Protein AF-A0A4S3PUF9-F1 (afdb_monomer_lite)

pLDDT: mean 79.52, std 17.12, range [42.88, 97.81]

Sequence (164 aa):
MKLLRIIPFVLFMMLLAGCNKGELQWYEMVVFKPVETPETIDTWSAQLQYVNYSEMQETPPDILKLTYNGVGSPVPNTVTFHIQGTSISGEIELAADGTGEAIIDREQLLDFLDTIILEDGTITGSIPLVLNWGDLSEELTLPYLTAIKDFEKTTLDKFLKLFS

Radius of gyration: 23.97 Å; ch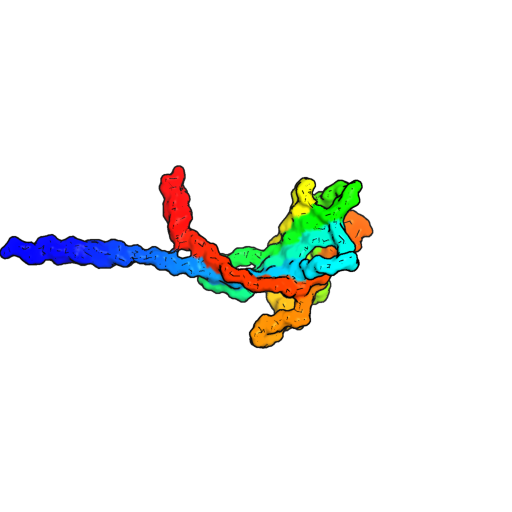ains: 1; bounding box: 54×66×57 Å

Organism: NCBI:txid1033734

Secondary structure (DSSP, 8-state):
--GGGTHHHHHHHHHHH-------EEEEEEEE-----TTS-TTEEEEEEEEEEESSSSPPPPEEEEEE--TTSPPPSEEEEEETTSS-EEEEEPPTTSEEEEE--HHHHHHHHTTTB-TTS-B--EEEEEEEETTEEEEEEEEEEEEEEEEE--SHHHHHTT--

Structure (mmCIF, N/CA/C/O backbone):
data_AF-A0A4S3PUF9-F1
#
_entry.id   AF-A0A4S3PUF9-F1
#
loop_
_atom_site.group_PDB
_atom_site.id
_atom_site.type_symbol
_atom_site.label_atom_id
_atom_site.label_alt_id
_atom_site.label_comp_id
_atom_site.label_asym_id
_atom_site.label_entity_id
_atom_site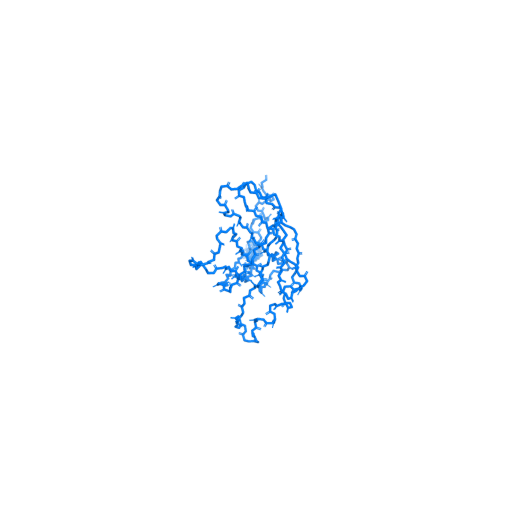.label_seq_id
_atom_site.pdbx_PDB_ins_code
_atom_site.Cartn_x
_atom_site.Cartn_y
_atom_site.Cartn_z
_atom_site.occupancy
_atom_site.B_iso_or_equiv
_atom_site.auth_seq_id
_atom_site.auth_comp_id
_atom_site.auth_asym_id
_atom_site.auth_atom_id
_atom_site.pdbx_PDB_model_num
ATOM 1 N N . MET A 1 1 ? -33.134 52.656 40.043 1.00 49.03 1 MET A N 1
ATOM 2 C CA . MET A 1 1 ? -33.191 52.339 38.592 1.00 49.03 1 MET A CA 1
ATOM 3 C C . MET A 1 1 ? -31.790 52.255 37.960 1.00 49.03 1 MET A C 1
ATOM 5 O O . MET A 1 1 ? -31.478 53.046 37.080 1.00 49.03 1 MET A O 1
ATOM 9 N N . LYS A 1 2 ? -30.919 51.325 38.387 1.00 50.59 2 LYS A N 1
ATOM 10 C CA . LYS A 1 2 ? -29.599 51.126 37.736 1.00 50.59 2 LYS A CA 1
ATOM 11 C C . LYS A 1 2 ? -29.199 49.657 37.520 1.00 50.59 2 LYS A C 1
ATOM 13 O O . LYS A 1 2 ? -28.409 49.401 36.626 1.00 50.59 2 LYS A O 1
ATOM 18 N N . LEU A 1 3 ? -29.799 48.694 38.234 1.00 48.31 3 LEU A N 1
ATOM 19 C CA . LEU A 1 3 ? -29.480 47.267 38.054 1.00 48.31 3 LEU A CA 1
ATOM 20 C C . LEU A 1 3 ? -30.134 46.601 36.827 1.00 48.31 3 LEU A C 1
ATOM 22 O O . LEU A 1 3 ? -29.607 45.616 36.326 1.00 48.31 3 LEU A O 1
ATOM 26 N N . LEU A 1 4 ? -31.237 47.140 36.293 1.00 48.19 4 LEU A N 1
ATOM 27 C CA . LEU A 1 4 ? -31.987 46.485 35.206 1.00 48.19 4 LEU A CA 1
ATOM 28 C C . LEU A 1 4 ? -31.284 46.553 33.832 1.00 48.19 4 LEU A C 1
ATOM 30 O O . LEU A 1 4 ? -31.649 45.825 32.918 1.00 48.19 4 LEU A O 1
ATOM 34 N N . ARG A 1 5 ? -30.272 47.419 33.672 1.00 51.12 5 ARG A N 1
ATOM 35 C CA . ARG A 1 5 ? -29.557 47.611 32.395 1.00 51.12 5 ARG A CA 1
ATOM 36 C C . ARG A 1 5 ? -28.338 46.701 32.209 1.00 51.12 5 ARG A C 1
ATOM 38 O O . ARG A 1 5 ? -27.805 46.655 31.110 1.00 51.12 5 ARG A O 1
ATOM 45 N N . ILE A 1 6 ? -27.907 45.983 33.250 1.00 53.91 6 ILE A N 1
ATOM 46 C CA . ILE A 1 6 ? -26.706 45.124 33.203 1.00 53.91 6 ILE A CA 1
ATOM 47 C C . ILE A 1 6 ? -27.066 43.681 32.804 1.00 53.91 6 ILE A C 1
ATOM 49 O O . ILE A 1 6 ? -26.275 42.993 32.167 1.00 53.91 6 ILE A O 1
ATOM 53 N N . ILE A 1 7 ? -28.295 43.250 33.101 1.00 55.72 7 ILE A N 1
ATOM 54 C CA . ILE A 1 7 ? -28.809 41.902 32.814 1.00 55.72 7 ILE A CA 1
ATOM 55 C C . ILE A 1 7 ? -28.705 41.507 31.325 1.00 55.72 7 ILE A C 1
ATOM 57 O O . ILE A 1 7 ? -28.191 40.421 31.061 1.00 55.72 7 ILE A O 1
ATOM 61 N N . PRO A 1 8 ? -29.094 42.342 30.334 1.00 56.41 8 PRO A N 1
ATOM 62 C CA . PRO A 1 8 ? -28.969 41.942 28.930 1.00 56.41 8 PRO A CA 1
ATOM 63 C C . PRO A 1 8 ? -27.507 41.824 28.471 1.00 56.41 8 PRO A C 1
ATOM 65 O O . PRO A 1 8 ? -27.215 41.047 27.569 1.00 56.41 8 PRO A O 1
ATOM 68 N N . PHE A 1 9 ? -26.579 42.542 29.112 1.00 52.62 9 PHE A N 1
ATOM 69 C CA . PHE A 1 9 ? -25.157 42.517 28.758 1.00 52.62 9 PHE A CA 1
ATOM 70 C C . PHE A 1 9 ? -24.464 41.237 29.251 1.00 52.62 9 PHE A C 1
ATOM 72 O O . PHE A 1 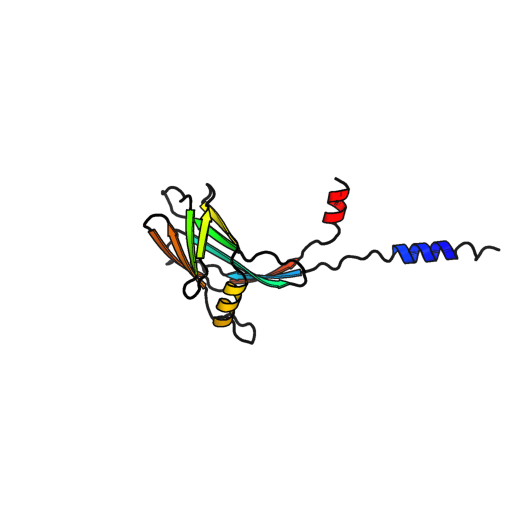9 ? -23.657 40.648 28.537 1.00 52.62 9 PHE A O 1
ATOM 79 N N . VAL A 1 10 ? -24.833 40.759 30.445 1.00 56.88 10 VAL A N 1
ATOM 80 C CA . VAL A 1 10 ? -24.336 39.484 30.994 1.00 56.88 10 VAL A CA 1
ATOM 81 C C . VAL A 1 10 ? -24.920 38.292 30.229 1.00 56.88 10 VAL A C 1
ATOM 83 O O . VAL A 1 10 ? -24.196 37.342 29.937 1.00 56.88 10 VAL A O 1
ATOM 86 N N . LEU A 1 11 ? -26.195 38.364 29.827 1.00 52.97 11 LEU A N 1
ATOM 87 C CA . LEU A 1 11 ? -26.840 37.321 29.022 1.00 52.97 11 LEU A CA 1
ATOM 88 C C . LEU A 1 11 ? -26.218 37.211 27.615 1.00 52.97 11 LEU A C 1
ATOM 90 O O . LEU A 1 11 ? -26.017 36.109 27.111 1.00 52.97 11 LEU A O 1
ATOM 94 N N . PHE A 1 12 ? -25.851 38.345 27.007 1.00 54.28 12 PHE A N 1
ATOM 95 C CA . PHE A 1 12 ? -25.157 38.382 25.716 1.00 54.28 12 PHE A CA 1
ATOM 96 C C . PHE A 1 12 ? -23.716 37.848 25.812 1.00 54.28 12 PHE A C 1
ATOM 98 O O . PHE A 1 12 ? -23.278 37.120 24.925 1.00 54.28 12 PHE A O 1
ATOM 105 N N . MET A 1 13 ? -22.996 38.112 26.912 1.00 52.62 13 MET A N 1
ATOM 106 C CA . MET A 1 13 ? -21.675 37.504 27.140 1.00 52.62 13 MET A CA 1
ATOM 107 C C . MET A 1 13 ? -21.733 35.990 27.383 1.00 52.62 13 MET A C 1
ATOM 109 O O . MET A 1 13 ? -20.832 35.290 26.932 1.00 52.62 13 MET A O 1
ATOM 113 N N . MET A 1 14 ? -22.780 35.460 28.029 1.00 52.50 14 MET A N 1
ATOM 114 C CA . MET A 1 14 ? -22.946 34.003 28.163 1.00 52.50 14 MET A CA 1
ATOM 115 C C . MET A 1 14 ? -23.230 33.320 26.817 1.00 52.50 14 MET A C 1
ATOM 117 O O . MET A 1 14 ? -22.732 32.223 26.584 1.00 52.50 14 MET A O 1
ATOM 121 N N . LEU A 1 15 ? -23.956 33.979 25.906 1.00 52.50 15 LEU A N 1
ATOM 122 C CA . LEU A 1 15 ? -24.178 33.477 24.542 1.00 52.50 15 LEU A CA 1
ATOM 123 C C . LEU A 1 15 ? -22.899 33.502 23.684 1.00 52.50 15 LEU A C 1
ATOM 125 O O . LEU A 1 15 ? -22.723 32.634 22.837 1.00 52.50 15 LEU A O 1
ATOM 129 N N . LEU A 1 16 ? -21.981 34.444 23.934 1.00 51.16 16 LEU A N 1
ATOM 130 C CA . LEU A 1 16 ? -20.676 34.522 23.256 1.00 51.16 16 LEU A CA 1
ATOM 131 C C . LEU A 1 16 ? -19.598 33.612 23.874 1.00 51.16 16 LEU A C 1
ATOM 133 O O . LEU A 1 16 ? -18.613 33.298 23.213 1.00 51.16 16 LEU A O 1
ATOM 137 N N . ALA A 1 17 ? -19.770 33.176 25.127 1.00 47.78 17 ALA A N 1
ATOM 138 C CA . ALA A 1 17 ? -18.901 32.182 25.762 1.00 47.78 17 ALA A CA 1
ATOM 139 C C . ALA A 1 17 ? -19.185 30.749 25.273 1.00 47.78 17 ALA A C 1
ATOM 141 O O . ALA A 1 17 ? -18.338 29.873 25.430 1.00 47.78 17 ALA A O 1
ATOM 142 N N . GLY A 1 18 ? -20.322 30.529 24.603 1.00 43.78 18 GLY A N 1
ATOM 143 C CA . GLY A 1 18 ? -20.595 29.350 23.781 1.00 43.78 18 GLY A CA 1
ATOM 144 C C . GLY A 1 18 ? -19.827 29.371 22.457 1.00 43.78 18 GLY A C 1
ATOM 145 O O . GLY A 1 18 ? -20.380 29.041 21.413 1.00 43.78 18 GLY A O 1
ATOM 146 N N . CYS A 1 19 ? -18.560 29.795 22.474 1.00 49.06 19 CYS A N 1
ATOM 147 C CA . CYS A 1 19 ? -17.637 29.495 21.391 1.00 49.06 19 CYS A CA 1
ATOM 148 C C . CYS A 1 19 ? -17.438 27.983 21.435 1.00 49.06 19 CYS A C 1
ATOM 150 O O . CYS A 1 19 ? -16.673 27.476 22.256 1.00 49.06 19 CYS A O 1
ATOM 152 N N . ASN A 1 20 ? -18.192 27.273 20.599 1.00 47.72 20 ASN A N 1
ATOM 153 C CA . ASN A 1 20 ? -18.011 25.859 20.332 1.00 47.72 20 ASN A CA 1
ATOM 154 C C . ASN A 1 20 ? -16.580 25.709 19.793 1.00 47.72 20 ASN A C 1
ATOM 156 O O . ASN A 1 20 ? -16.332 25.882 18.600 1.00 47.72 20 ASN A O 1
ATOM 160 N N . LYS A 1 21 ? -15.602 25.508 20.687 1.00 51.97 21 LYS A N 1
ATOM 161 C CA . LYS A 1 21 ? -14.299 24.972 20.308 1.00 51.97 21 LYS A CA 1
ATOM 162 C C . LYS A 1 21 ? -14.643 23.608 19.742 1.00 51.97 21 LYS A C 1
ATOM 164 O O . LYS A 1 21 ? -14.898 22.702 20.526 1.00 51.97 21 LYS A O 1
ATOM 169 N N . GLY A 1 22 ? -14.760 23.509 18.418 1.00 55.72 22 GLY A N 1
ATOM 170 C CA . GLY A 1 22 ? -14.866 22.217 17.760 1.00 55.72 22 GLY A CA 1
ATOM 171 C C . GLY A 1 22 ? -13.762 21.349 18.341 1.00 55.72 22 GLY A C 1
ATOM 172 O O . GLY A 1 22 ? -12.593 21.746 18.309 1.00 55.72 22 GLY A O 1
ATOM 173 N N . GLU A 1 23 ? -14.151 20.271 19.015 1.00 63.16 23 GLU A N 1
ATOM 174 C CA . GLU A 1 23 ? -13.186 19.322 19.543 1.00 63.16 23 GLU A CA 1
ATOM 175 C C . GLU A 1 23 ? -12.371 18.812 18.357 1.00 63.16 23 GLU A C 1
ATOM 177 O O . GLU A 1 23 ? -12.919 18.516 17.294 1.00 63.16 23 GLU A O 1
ATOM 182 N N . LEU A 1 24 ? -11.047 18.809 18.514 1.00 66.62 24 LEU A N 1
ATOM 183 C CA . LEU A 1 24 ? -10.153 18.289 17.489 1.00 66.62 24 LEU A CA 1
ATOM 184 C C . LEU A 1 24 ? -10.458 16.801 17.336 1.00 66.62 24 LEU A C 1
ATOM 186 O O . LEU A 1 24 ? -10.179 16.024 18.248 1.00 66.62 24 LEU A O 1
ATOM 190 N N . GLN A 1 25 ? -11.034 16.431 16.198 1.00 80.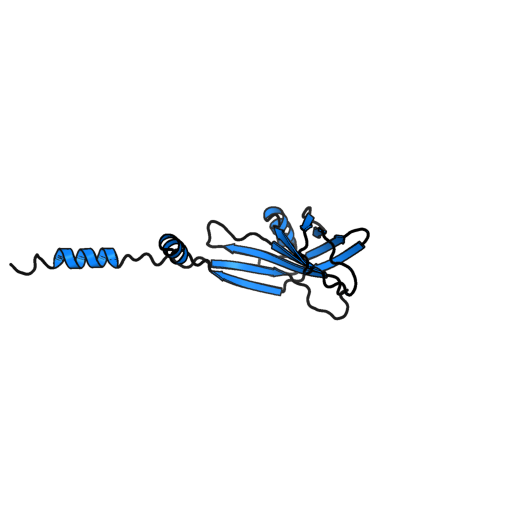50 25 GLN A N 1
ATOM 191 C CA . GLN A 1 25 ? -11.263 15.036 15.850 1.00 80.50 25 GLN A CA 1
ATOM 192 C C . GLN A 1 25 ? -9.934 14.413 15.432 1.00 80.50 25 GLN A C 1
ATOM 194 O O . GLN A 1 25 ? -9.093 15.071 14.809 1.00 80.50 25 GLN A O 1
ATOM 199 N N . TRP A 1 26 ? -9.725 13.153 15.798 1.00 81.19 26 TRP A N 1
ATOM 200 C CA . TRP A 1 26 ? -8.487 12.441 15.503 1.00 81.19 26 TRP A CA 1
ATOM 201 C C . TRP A 1 26 ? -8.749 11.058 14.918 1.00 81.19 26 TRP A C 1
ATOM 203 O O . TRP A 1 26 ? -9.852 10.514 14.991 1.00 81.19 26 TRP A O 1
ATOM 213 N N . TYR A 1 27 ? -7.700 10.500 14.332 1.00 84.94 27 TYR A N 1
ATOM 214 C CA . TYR A 1 27 ? -7.661 9.150 13.800 1.00 84.94 27 TYR A CA 1
ATOM 215 C C . TYR A 1 27 ? -6.321 8.493 14.110 1.00 84.94 27 TYR A C 1
ATOM 217 O O . TYR A 1 27 ? -5.319 9.160 14.380 1.00 84.94 27 TYR A O 1
ATOM 225 N N . GLU A 1 28 ? -6.324 7.170 14.117 1.00 85.94 28 GLU A N 1
ATOM 226 C CA . GLU A 1 28 ? -5.138 6.341 14.247 1.00 85.94 28 GLU A CA 1
ATOM 227 C C . GLU A 1 28 ? -4.800 5.748 12.881 1.00 85.94 28 GLU A C 1
ATOM 229 O O . GLU A 1 28 ? -5.608 5.034 12.288 1.00 85.94 28 GLU A O 1
ATOM 234 N N . MET A 1 29 ? -3.600 6.041 12.391 1.00 88.62 29 MET A N 1
ATOM 235 C CA . MET A 1 29 ? -3.038 5.478 11.173 1.00 88.62 29 MET A CA 1
ATOM 236 C C . MET A 1 29 ? -1.982 4.438 11.528 1.00 88.62 29 MET A C 1
ATOM 238 O O . MET A 1 29 ? -1.036 4.729 12.257 1.00 88.62 29 MET A O 1
ATOM 242 N N . VAL A 1 30 ? -2.094 3.249 10.959 1.00 87.06 30 VAL A N 1
ATOM 243 C CA . VAL A 1 30 ? -1.092 2.193 11.061 1.00 87.06 30 VAL A CA 1
ATOM 244 C C . VAL A 1 30 ? -0.278 2.141 9.774 1.00 87.06 30 VAL A C 1
ATOM 246 O O . VAL A 1 30 ? -0.807 2.291 8.672 1.00 87.06 30 VAL A O 1
ATOM 249 N N . VAL A 1 31 ? 1.031 1.942 9.926 1.00 87.31 31 VAL A N 1
ATOM 250 C CA . VAL A 1 31 ? 1.998 1.937 8.831 1.00 87.31 31 VAL A CA 1
ATOM 251 C C . VAL A 1 31 ? 2.726 0.599 8.765 1.00 87.31 31 VAL A C 1
ATOM 253 O O . VAL A 1 31 ? 3.371 0.182 9.732 1.00 87.31 31 VAL A O 1
ATOM 256 N N . PHE A 1 32 ? 2.696 -0.019 7.587 1.00 85.12 32 PHE A N 1
ATOM 257 C CA . PHE A 1 32 ? 3.553 -1.141 7.215 1.00 85.12 32 PHE A CA 1
ATOM 258 C C . PHE A 1 32 ? 4.619 -0.666 6.232 1.00 85.12 32 PHE A C 1
ATOM 260 O O . PHE A 1 32 ? 4.308 0.004 5.244 1.00 85.12 32 PHE A O 1
ATOM 267 N N . LYS A 1 33 ? 5.879 -1.006 6.496 1.00 84.12 33 LYS A N 1
ATOM 268 C CA . LYS A 1 33 ? 7.033 -0.630 5.668 1.00 84.12 33 LYS A CA 1
ATOM 269 C C . LYS A 1 33 ? 8.114 -1.709 5.813 1.00 84.12 33 LYS A C 1
ATOM 271 O O . LYS A 1 33 ? 8.280 -2.209 6.925 1.00 84.12 33 LYS A O 1
ATOM 276 N N . PRO A 1 34 ? 8.874 -2.052 4.754 1.00 70.75 34 PRO A N 1
ATOM 277 C CA . PRO A 1 34 ? 10.043 -2.914 4.872 1.00 70.75 34 PRO A CA 1
ATOM 278 C C . PRO A 1 34 ? 10.977 -2.408 5.972 1.00 70.75 34 PRO A C 1
ATOM 280 O O . PRO A 1 34 ? 11.290 -1.215 6.032 1.00 70.75 34 PRO A O 1
ATOM 283 N N . VAL A 1 35 ? 11.437 -3.314 6.834 1.00 64.50 35 VAL A N 1
ATOM 284 C CA . VAL A 1 35 ? 12.624 -3.044 7.646 1.00 64.50 35 VAL A CA 1
ATOM 285 C C . VAL A 1 35 ? 13.796 -3.114 6.679 1.00 64.50 35 VAL A C 1
ATOM 287 O O . VAL A 1 35 ? 13.981 -4.144 6.036 1.00 64.50 35 VAL A O 1
ATOM 290 N N . GLU A 1 36 ? 14.547 -2.021 6.539 1.00 58.41 36 GLU A N 1
ATOM 291 C CA . GLU A 1 36 ? 15.758 -1.988 5.716 1.00 58.41 36 GLU A CA 1
ATOM 292 C C . GLU A 1 36 ? 16.702 -3.092 6.213 1.00 58.41 36 GLU A C 1
ATOM 294 O O . GLU A 1 36 ? 17.312 -2.986 7.279 1.00 58.41 36 GLU A O 1
ATOM 299 N N . THR A 1 37 ? 16.768 -4.196 5.470 1.00 52.09 37 THR A N 1
ATOM 300 C CA . THR A 1 37 ? 17.724 -5.274 5.709 1.00 52.09 37 THR A CA 1
ATOM 301 C C . THR A 1 37 ? 18.676 -5.306 4.522 1.00 52.09 37 THR A C 1
ATOM 303 O O . THR A 1 37 ? 18.242 -5.095 3.395 1.00 52.09 37 THR A O 1
ATOM 306 N N . PRO A 1 38 ? 19.975 -5.561 4.734 1.00 50.16 38 PRO A N 1
ATOM 307 C CA . PRO A 1 38 ? 20.983 -5.480 3.675 1.00 50.16 38 PRO A CA 1
ATOM 308 C C . PRO A 1 38 ? 20.812 -6.503 2.531 1.00 50.16 38 PRO A C 1
ATOM 310 O O . PRO A 1 38 ? 21.652 -6.544 1.639 1.00 50.16 38 PRO A O 1
ATOM 313 N N . GLU A 1 39 ? 19.767 -7.339 2.558 1.00 45.88 39 GLU A N 1
ATOM 314 C CA . GLU A 1 39 ? 19.510 -8.411 1.587 1.00 45.88 39 GLU A CA 1
ATOM 315 C C . GLU A 1 39 ? 18.244 -8.196 0.735 1.00 45.88 39 GLU A C 1
ATOM 317 O O . GLU A 1 39 ? 17.991 -8.979 -0.180 1.00 45.88 39 GLU A O 1
ATOM 322 N N . THR A 1 40 ? 17.445 -7.153 0.989 1.00 53.59 40 THR A N 1
ATOM 323 C CA . THR A 1 40 ? 16.296 -6.821 0.132 1.00 53.59 40 THR A CA 1
ATOM 324 C C . THR A 1 40 ? 16.769 -6.090 -1.117 1.00 53.59 40 THR A C 1
ATOM 326 O O . THR A 1 40 ? 17.496 -5.110 -1.023 1.00 53.59 40 THR A O 1
ATOM 329 N N . ILE A 1 41 ? 16.376 -6.586 -2.288 1.00 54.50 41 ILE A N 1
ATOM 330 C CA . ILE A 1 41 ? 16.693 -5.988 -3.586 1.00 54.50 41 ILE A CA 1
ATOM 331 C C . ILE A 1 41 ? 16.171 -4.540 -3.604 1.00 54.50 41 ILE A C 1
ATOM 333 O O . ILE A 1 41 ? 14.988 -4.300 -3.403 1.00 54.50 41 ILE A O 1
ATOM 337 N N . ASP A 1 42 ? 17.070 -3.580 -3.828 1.00 68.62 42 ASP A N 1
ATOM 338 C CA . ASP A 1 42 ? 16.831 -2.138 -3.676 1.00 68.62 42 ASP A CA 1
ATOM 339 C C . ASP A 1 42 ? 16.053 -1.497 -4.847 1.00 68.62 42 ASP A C 1
ATOM 341 O O . ASP A 1 42 ? 16.189 -0.296 -5.074 1.00 68.62 42 ASP A O 1
ATOM 345 N N . THR A 1 43 ? 15.284 -2.239 -5.659 1.00 85.75 43 THR A N 1
ATOM 346 C CA . THR A 1 43 ? 14.597 -1.617 -6.814 1.00 85.75 43 THR A CA 1
ATOM 347 C C . THR A 1 43 ? 13.373 -0.830 -6.378 1.00 85.75 43 THR A C 1
ATOM 349 O O . THR A 1 43 ? 13.082 0.211 -6.968 1.00 85.75 43 THR A O 1
ATOM 352 N N . TRP A 1 44 ? 12.663 -1.298 -5.353 1.00 89.19 44 TRP A N 1
ATOM 353 C CA . TRP A 1 44 ? 11.434 -0.674 -4.884 1.00 89.19 44 TRP A CA 1
ATOM 354 C C . TRP A 1 44 ? 11.422 -0.466 -3.373 1.00 89.19 44 TRP A C 1
ATOM 356 O O . TRP A 1 44 ? 11.908 -1.266 -2.580 1.00 89.19 44 TRP A O 1
ATOM 366 N N . SER A 1 45 ? 10.803 0.630 -2.954 1.00 89.56 45 SER A N 1
ATOM 367 C CA . SER A 1 45 ? 10.331 0.835 -1.589 1.00 89.56 45 SER A CA 1
ATOM 368 C C . SER A 1 45 ? 8.817 0.946 -1.597 1.00 89.56 45 SER A C 1
ATOM 370 O O . SER A 1 45 ? 8.243 1.588 -2.474 1.00 89.56 45 SER A O 1
ATOM 372 N N . ALA A 1 46 ? 8.176 0.338 -0.604 1.00 91.56 46 ALA A N 1
ATOM 373 C CA . ALA A 1 46 ? 6.730 0.345 -0.460 1.00 91.56 46 ALA A CA 1
ATOM 374 C C . ALA A 1 46 ? 6.323 0.716 0.967 1.00 91.56 46 ALA A C 1
ATOM 376 O O . ALA A 1 46 ? 7.019 0.397 1.933 1.00 91.56 46 ALA A O 1
ATOM 377 N N . GLN A 1 47 ? 5.183 1.381 1.102 1.00 93.19 47 GLN A N 1
ATOM 378 C CA . GLN A 1 47 ? 4.577 1.695 2.386 1.00 93.19 47 GLN A CA 1
ATOM 379 C C . GLN A 1 47 ? 3.060 1.592 2.268 1.00 93.19 47 GLN A C 1
ATOM 381 O O . GLN A 1 47 ? 2.468 2.295 1.454 1.00 93.19 47 GLN A O 1
ATOM 386 N N . LEU A 1 48 ? 2.432 0.770 3.109 1.00 93.81 48 LEU A N 1
ATOM 387 C CA . LEU A 1 48 ? 0.978 0.768 3.259 1.00 93.81 48 LEU A CA 1
ATOM 388 C C . LEU A 1 48 ? 0.594 1.570 4.503 1.00 93.81 48 LEU A C 1
ATOM 390 O O . LEU A 1 48 ? 1.133 1.343 5.588 1.00 93.81 48 LEU A O 1
ATOM 394 N N . GLN A 1 49 ? -0.335 2.502 4.335 1.00 93.69 49 GLN A N 1
ATOM 395 C CA . GLN A 1 49 ? -0.953 3.284 5.399 1.00 93.69 49 GLN A CA 1
ATOM 396 C C . GLN A 1 49 ? -2.435 2.933 5.456 1.00 93.69 49 GLN A C 1
ATOM 398 O O . GLN A 1 49 ? -3.106 3.011 4.428 1.00 93.69 49 GLN A O 1
ATOM 403 N N . TYR A 1 50 ? -2.948 2.583 6.633 1.00 91.56 50 TYR A N 1
ATOM 404 C CA . TYR A 1 50 ? -4.384 2.390 6.813 1.00 91.56 50 TYR A CA 1
ATOM 405 C C . TYR A 1 50 ? -4.891 3.054 8.090 1.00 91.56 50 TYR A C 1
ATOM 407 O O . TYR A 1 50 ? -4.169 3.161 9.083 1.00 91.56 50 TYR A O 1
ATOM 415 N N . VAL A 1 51 ? -6.135 3.520 8.068 1.00 89.81 51 VAL A N 1
ATOM 416 C CA . VAL A 1 51 ? -6.794 4.128 9.225 1.00 89.81 51 VAL A CA 1
ATOM 417 C C . VAL A 1 51 ? -7.410 3.022 10.074 1.00 89.81 51 VAL A C 1
ATOM 419 O O . VAL A 1 51 ? -8.426 2.446 9.693 1.00 89.81 51 VAL A O 1
ATOM 422 N N . ASN A 1 52 ? -6.819 2.735 11.230 1.00 86.25 52 ASN A N 1
ATOM 423 C CA . ASN A 1 52 ? -7.293 1.715 12.165 1.00 86.25 52 ASN A CA 1
ATOM 424 C C . ASN A 1 52 ? -8.528 2.174 12.947 1.00 86.25 52 ASN A C 1
ATOM 426 O O . ASN A 1 52 ? -9.478 1.423 13.153 1.00 86.25 52 ASN A O 1
ATOM 430 N N . TYR A 1 53 ? -8.538 3.445 13.335 1.00 85.44 53 TYR A N 1
ATOM 431 C CA . TYR A 1 53 ? -9.627 4.053 14.083 1.00 85.44 53 TYR A CA 1
ATOM 432 C C . TYR A 1 53 ? -9.806 5.507 13.663 1.00 85.44 53 TYR A C 1
ATOM 434 O O . TYR A 1 53 ? -8.835 6.181 13.331 1.00 85.44 53 TYR A O 1
ATOM 442 N N . SER A 1 54 ? -11.037 6.011 13.708 1.00 84.69 54 SER A N 1
ATOM 443 C CA . SER A 1 54 ? -11.330 7.412 13.422 1.00 84.69 54 SER A CA 1
ATOM 444 C C . SER A 1 54 ? -12.542 7.898 14.206 1.00 84.69 54 SER A C 1
ATOM 446 O O . SER A 1 54 ? -13.581 7.239 14.224 1.00 84.69 54 SER A O 1
ATOM 448 N N . GLU A 1 55 ? -12.426 9.083 14.806 1.00 83.50 55 GLU A N 1
ATOM 449 C CA . GLU A 1 55 ? -13.564 9.844 15.346 1.00 83.50 55 GLU A CA 1
ATOM 450 C C . GLU A 1 55 ? -14.236 10.721 14.277 1.00 83.50 55 GLU A C 1
ATOM 452 O O . GLU A 1 55 ? -15.260 11.361 14.535 1.00 83.50 55 GLU A O 1
ATOM 457 N N . MET A 1 56 ? -13.647 10.785 13.081 1.00 80.69 56 MET A N 1
ATOM 458 C CA . MET A 1 56 ? -14.169 11.556 11.959 1.00 80.69 56 MET A CA 1
ATOM 459 C C . MET A 1 56 ? -15.249 10.784 11.214 1.00 80.69 56 MET A C 1
ATOM 461 O O . MET A 1 56 ? -15.167 9.568 11.044 1.00 80.69 56 MET A O 1
ATOM 465 N N . GLN A 1 57 ? -16.237 11.528 10.716 1.00 77.38 57 GLN A N 1
ATOM 466 C CA . GLN A 1 57 ? -17.300 10.978 9.878 1.00 77.38 57 GLN A CA 1
ATOM 467 C C . GLN A 1 57 ? -16.785 10.557 8.493 1.00 77.38 57 GLN A C 1
ATOM 469 O O . GLN A 1 57 ? -17.253 9.562 7.950 1.00 77.38 57 GLN A O 1
ATOM 474 N N . GLU A 1 58 ? -15.814 11.293 7.949 1.00 80.88 58 GLU A N 1
ATOM 475 C CA . GLU A 1 58 ? -15.078 10.931 6.738 1.00 80.88 58 GLU A CA 1
ATOM 476 C C . GLU A 1 58 ? -13.641 10.595 7.134 1.00 80.88 58 GLU A C 1
ATOM 478 O O . GLU A 1 58 ? -12.913 11.444 7.647 1.00 80.88 58 GLU A O 1
ATOM 483 N N . THR A 1 59 ? -13.241 9.339 6.951 1.00 82.12 59 THR A N 1
ATOM 484 C CA . THR A 1 59 ? -11.881 8.892 7.257 1.00 82.12 59 THR A CA 1
ATOM 485 C C . THR A 1 59 ? -10.960 9.147 6.066 1.00 82.12 59 THR A C 1
ATOM 487 O O . THR A 1 59 ? -11.397 8.984 4.923 1.00 82.12 59 THR A O 1
ATOM 490 N N . PRO A 1 60 ? -9.679 9.486 6.292 1.00 87.25 60 PRO A N 1
ATOM 491 C CA . PRO A 1 60 ? -8.682 9.462 5.229 1.00 87.25 60 PRO A CA 1
ATOM 492 C C . PRO A 1 60 ? -8.655 8.100 4.514 1.00 87.25 60 PRO A C 1
ATOM 494 O O . PRO A 1 60 ? -8.958 7.081 5.144 1.00 87.25 60 PRO A O 1
ATOM 497 N N . PRO A 1 61 ? -8.317 8.067 3.214 1.00 91.06 61 PRO A N 1
ATOM 498 C CA . PRO A 1 61 ? -8.210 6.815 2.479 1.00 91.06 61 PRO A CA 1
ATOM 499 C C . PRO A 1 61 ? -7.013 5.987 2.959 1.00 91.06 61 PRO A C 1
ATOM 501 O O . PRO A 1 61 ? -6.012 6.531 3.430 1.00 91.06 61 PRO A O 1
ATOM 504 N N . ASP A 1 62 ? -7.106 4.674 2.766 1.00 94.19 62 ASP A N 1
ATOM 505 C CA . ASP A 1 62 ? -5.995 3.746 2.958 1.00 94.19 62 ASP A CA 1
ATOM 506 C C . ASP A 1 62 ? -5.117 3.774 1.691 1.00 94.19 62 ASP A C 1
ATOM 508 O O . ASP A 1 62 ? -5.632 3.683 0.574 1.00 94.19 62 ASP A O 1
ATOM 512 N N . ILE A 1 63 ? -3.804 3.975 1.835 1.00 96.00 63 ILE A N 1
ATOM 513 C CA . ILE A 1 63 ? -2.901 4.309 0.719 1.00 96.00 63 ILE A CA 1
ATOM 514 C C . ILE A 1 63 ? -1.708 3.356 0.678 1.00 96.00 63 ILE A C 1
ATOM 516 O O . ILE A 1 63 ? -0.981 3.213 1.663 1.00 96.00 63 ILE A O 1
ATOM 520 N N . LEU A 1 64 ? -1.447 2.782 -0.498 1.00 96.56 64 LEU A N 1
ATOM 521 C CA . LEU A 1 64 ? -0.173 2.156 -0.841 1.00 96.56 64 LEU A CA 1
ATOM 522 C C . LEU A 1 64 ? 0.702 3.171 -1.577 1.00 96.56 64 LEU A C 1
ATOM 524 O O . LEU A 1 64 ? 0.334 3.647 -2.649 1.00 96.56 64 LEU A O 1
ATOM 528 N N . LYS A 1 65 ? 1.870 3.476 -1.018 1.00 96.12 65 LYS A N 1
ATOM 529 C CA . LYS A 1 65 ? 2.883 4.348 -1.620 1.00 96.12 65 LYS A CA 1
ATOM 530 C C . LYS A 1 65 ? 4.043 3.510 -2.120 1.00 96.12 65 LYS A C 1
ATOM 532 O O . LYS A 1 65 ? 4.545 2.668 -1.374 1.00 96.12 65 LYS A O 1
ATOM 537 N N . LEU A 1 66 ? 4.484 3.773 -3.344 1.00 94.88 66 LEU A N 1
ATOM 538 C CA . LEU A 1 66 ? 5.642 3.132 -3.955 1.00 94.88 66 LEU A CA 1
ATOM 539 C C . LEU A 1 66 ? 6.697 4.168 -4.331 1.00 94.88 66 LEU A C 1
ATOM 541 O O . LEU A 1 66 ? 6.397 5.316 -4.660 1.00 94.88 66 LEU A O 1
ATOM 545 N N . THR A 1 67 ? 7.955 3.751 -4.284 1.00 93.69 67 THR A N 1
ATOM 546 C CA . THR A 1 67 ? 9.092 4.522 -4.780 1.00 93.69 67 THR A CA 1
ATOM 547 C C . THR A 1 67 ? 10.025 3.594 -5.536 1.00 93.69 67 THR A C 1
ATOM 549 O O . THR A 1 67 ? 10.494 2.600 -4.983 1.00 93.69 67 THR A O 1
ATOM 552 N N . TYR A 1 68 ? 10.279 3.921 -6.797 1.00 92.31 68 TYR A N 1
ATOM 553 C CA . TYR A 1 68 ? 11.266 3.249 -7.625 1.00 92.31 68 TYR A CA 1
ATOM 554 C C . TYR A 1 68 ? 12.667 3.798 -7.333 1.00 92.31 68 TYR A C 1
ATOM 556 O O . TYR A 1 68 ? 12.938 4.984 -7.508 1.00 92.31 68 TYR A O 1
ATOM 564 N N . ASN A 1 69 ? 13.566 2.912 -6.925 1.00 89.81 69 ASN A N 1
ATOM 565 C CA . ASN A 1 69 ? 14.946 3.185 -6.526 1.00 89.81 69 ASN A CA 1
ATOM 566 C C . ASN A 1 69 ? 15.970 2.586 -7.514 1.00 89.81 69 ASN A C 1
ATOM 568 O O . ASN A 1 69 ? 17.179 2.648 -7.279 1.00 89.81 69 ASN A O 1
ATOM 572 N N . GLY A 1 70 ? 15.510 1.991 -8.622 1.00 83.81 70 GLY A N 1
ATOM 573 C CA . GLY A 1 70 ? 16.371 1.303 -9.581 1.00 83.81 70 GLY A CA 1
ATOM 574 C C . GLY A 1 70 ? 17.442 2.216 -10.187 1.00 83.81 70 GLY A C 1
ATOM 575 O O . GLY A 1 70 ? 17.151 3.199 -10.869 1.00 83.81 70 GLY A O 1
ATOM 576 N N . VAL A 1 71 ? 18.712 1.866 -9.975 1.00 75.50 71 VAL A N 1
ATOM 577 C CA . VAL A 1 71 ? 19.856 2.651 -10.459 1.00 75.50 71 VAL A CA 1
ATOM 578 C C . VAL A 1 71 ? 20.052 2.454 -11.966 1.00 75.50 71 VAL A C 1
ATOM 580 O O . VAL A 1 71 ? 20.181 1.334 -12.455 1.00 75.50 71 VAL A O 1
ATOM 583 N N . GLY A 1 72 ? 20.143 3.556 -12.715 1.00 66.62 72 GLY A N 1
ATOM 584 C CA . GLY A 1 72 ? 20.589 3.551 -14.116 1.00 66.62 72 GLY A CA 1
ATOM 585 C C . GLY A 1 72 ? 19.562 3.085 -15.156 1.00 66.62 72 GLY A C 1
ATOM 586 O O . GLY A 1 72 ? 19.900 3.029 -16.337 1.00 66.62 72 GLY A O 1
ATOM 587 N N . SER A 1 73 ? 18.324 2.796 -14.752 1.00 71.75 73 SER A N 1
ATOM 588 C CA . SER A 1 73 ? 17.206 2.492 -15.656 1.00 71.75 73 SER A CA 1
ATOM 589 C C . SER A 1 73 ? 16.185 3.631 -15.648 1.00 71.75 73 SER A C 1
ATOM 591 O O . SER A 1 73 ? 16.054 4.309 -14.626 1.00 71.75 73 SER A O 1
ATOM 593 N N . PRO A 1 74 ? 15.460 3.874 -16.757 1.00 86.88 74 PRO A N 1
ATOM 594 C CA . PRO A 1 74 ? 14.363 4.829 -16.733 1.00 86.88 74 PRO A CA 1
ATOM 595 C C . PRO A 1 74 ? 13.322 4.392 -15.700 1.00 86.88 74 PRO A C 1
ATOM 597 O O . PRO A 1 74 ? 13.044 3.200 -15.557 1.00 86.88 74 PRO A O 1
ATOM 600 N N . VAL A 1 75 ? 12.754 5.370 -15.000 1.00 91.06 75 VAL A N 1
ATOM 601 C CA . VAL A 1 75 ? 11.600 5.160 -14.126 1.00 91.06 75 VAL A CA 1
ATOM 602 C C . VAL A 1 75 ? 10.462 4.562 -14.968 1.00 91.06 75 VAL A C 1
ATOM 604 O O . VAL A 1 75 ? 10.160 5.114 -16.032 1.00 91.06 75 VAL A O 1
ATOM 607 N N . PRO A 1 76 ? 9.850 3.435 -14.558 1.00 93.12 76 PRO A N 1
ATOM 608 C CA . PRO A 1 76 ? 8.696 2.893 -15.264 1.00 93.12 76 PRO A CA 1
ATOM 609 C C . PRO A 1 76 ? 7.506 3.853 -15.152 1.00 93.12 76 PRO A C 1
ATOM 611 O O . PRO A 1 76 ? 7.309 4.476 -14.118 1.00 93.12 76 PRO A O 1
ATOM 614 N N . ASN A 1 77 ? 6.695 3.971 -16.207 1.00 94.38 77 ASN A N 1
ATOM 615 C CA . ASN A 1 77 ? 5.520 4.856 -16.179 1.00 94.38 77 ASN A CA 1
ATOM 616 C C . ASN A 1 77 ? 4.399 4.302 -15.290 1.00 94.38 77 ASN A C 1
ATOM 618 O O . ASN A 1 77 ? 3.661 5.068 -14.678 1.00 94.38 77 ASN A O 1
ATOM 622 N N . THR A 1 78 ? 4.255 2.977 -15.257 1.00 96.50 78 THR A N 1
ATOM 623 C CA . THR A 1 78 ? 3.258 2.280 -14.447 1.00 96.50 78 THR A CA 1
ATOM 624 C C . THR A 1 78 ? 3.868 1.063 -13.769 1.00 96.50 78 THR A C 1
ATOM 626 O O . THR A 1 78 ? 4.828 0.459 -14.261 1.00 96.50 78 THR A O 1
ATOM 629 N N . VAL A 1 79 ? 3.292 0.700 -12.629 1.00 96.88 79 VAL A N 1
ATOM 630 C CA . VAL A 1 79 ? 3.566 -0.545 -11.913 1.00 96.88 79 VAL A CA 1
ATOM 631 C C . VAL A 1 79 ? 2.243 -1.152 -11.468 1.00 96.88 79 VAL A C 1
ATOM 633 O O . VAL A 1 79 ? 1.380 -0.468 -10.919 1.00 96.88 79 VAL A O 1
ATOM 636 N N . THR A 1 80 ? 2.062 -2.443 -11.715 1.00 97.75 80 THR A N 1
ATOM 637 C CA . THR A 1 80 ? 0.923 -3.189 -11.183 1.00 97.75 80 THR A CA 1
ATOM 638 C C . THR A 1 80 ? 1.311 -3.776 -9.837 1.00 97.75 80 THR A C 1
ATOM 640 O O . THR A 1 80 ? 2.368 -4.396 -9.716 1.00 97.75 80 THR A O 1
ATOM 643 N N . PHE A 1 81 ? 0.454 -3.621 -8.835 1.00 97.00 81 PHE A N 1
ATOM 644 C CA . PHE A 1 81 ? 0.642 -4.219 -7.522 1.00 97.00 81 PHE A CA 1
ATOM 645 C C . PHE A 1 81 ? -0.416 -5.287 -7.244 1.00 97.00 81 PHE A C 1
ATOM 647 O O . PHE A 1 81 ? -1.535 -5.235 -7.759 1.00 97.00 81 PHE A O 1
ATOM 654 N N . HIS A 1 82 ? -0.061 -6.241 -6.391 1.00 97.00 82 HIS A N 1
ATOM 655 C CA . HIS A 1 82 ? -0.967 -7.254 -5.871 1.00 97.00 82 HIS A CA 1
ATOM 656 C C . HIS A 1 82 ? -0.570 -7.641 -4.445 1.00 97.00 82 HIS A C 1
ATOM 658 O O . HIS A 1 82 ? 0.597 -7.938 -4.196 1.00 97.00 82 HIS A O 1
ATOM 664 N N . ILE A 1 83 ? -1.528 -7.664 -3.517 1.00 95.12 83 ILE A N 1
ATOM 665 C CA . ILE A 1 83 ? -1.302 -8.200 -2.168 1.00 95.12 83 ILE A CA 1
ATOM 666 C C . ILE A 1 83 ? -1.622 -9.698 -2.187 1.00 95.12 83 ILE A C 1
ATOM 668 O O . ILE A 1 83 ? -2.779 -10.083 -2.391 1.00 95.12 83 ILE A O 1
ATOM 672 N N . GLN A 1 84 ? -0.611 -10.548 -1.982 1.00 92.94 84 GLN A N 1
ATOM 673 C CA . GLN A 1 84 ? -0.784 -12.001 -2.076 1.00 92.94 84 GLN A CA 1
ATOM 674 C C . GLN A 1 84 ? -1.791 -12.505 -1.037 1.00 92.94 84 GLN A C 1
ATOM 676 O O . GLN A 1 84 ? -1.821 -12.051 0.105 1.00 92.94 84 GLN A O 1
ATOM 681 N N . GLY A 1 85 ? -2.607 -13.480 -1.438 1.00 88.50 85 GLY A N 1
ATOM 682 C CA . GLY A 1 85 ? -3.659 -14.036 -0.582 1.00 88.50 85 GLY A CA 1
ATOM 683 C C . GLY A 1 85 ? -4.938 -13.195 -0.525 1.00 88.50 85 GLY A C 1
ATOM 684 O O . GLY A 1 85 ? -5.864 -13.573 0.186 1.00 88.50 85 GLY A O 1
ATOM 685 N N . THR A 1 86 ? -5.021 -12.104 -1.292 1.00 92.06 86 THR A N 1
ATOM 686 C CA . THR A 1 86 ? -6.211 -11.241 -1.394 1.00 92.06 86 THR A CA 1
ATOM 687 C C . THR A 1 86 ? -6.640 -11.067 -2.854 1.00 92.06 86 THR A C 1
ATOM 689 O O . THR A 1 86 ? -5.962 -11.538 -3.762 1.00 92.06 86 THR A O 1
ATOM 692 N N . SER A 1 87 ? -7.751 -10.376 -3.114 1.00 92.88 87 SER A N 1
ATOM 693 C CA . SER A 1 87 ? -8.094 -9.861 -4.452 1.00 92.88 87 SER A CA 1
ATOM 694 C C . SER A 1 87 ? -7.579 -8.439 -4.707 1.00 92.88 87 SER A C 1
ATOM 696 O O . SER A 1 87 ? -7.779 -7.897 -5.797 1.00 92.88 87 SER A O 1
ATOM 698 N N . ILE A 1 88 ? -6.883 -7.840 -3.737 1.00 95.50 88 ILE A N 1
ATOM 699 C CA . ILE A 1 88 ? -6.391 -6.469 -3.819 1.00 95.50 88 ILE A CA 1
ATOM 700 C C . ILE A 1 88 ? -5.277 -6.412 -4.863 1.00 95.50 88 ILE A C 1
ATOM 702 O O . ILE A 1 88 ? -4.218 -7.038 -4.739 1.00 95.50 88 ILE A O 1
ATOM 706 N N . SER A 1 89 ? -5.538 -5.653 -5.918 1.00 96.50 89 SER A N 1
ATOM 707 C CA . SER A 1 89 ? -4.597 -5.374 -6.992 1.00 96.50 89 SER A CA 1
ATOM 708 C C . SER A 1 89 ? -4.963 -4.063 -7.673 1.00 96.50 89 SER A C 1
ATOM 710 O O . SER A 1 89 ? -6.097 -3.591 -7.569 1.00 96.50 89 SER A O 1
ATOM 712 N N . GLY A 1 90 ? -4.003 -3.470 -8.370 1.00 96.31 90 GLY A N 1
ATOM 713 C CA . GLY A 1 90 ? -4.231 -2.236 -9.105 1.00 96.31 90 GLY A CA 1
ATOM 714 C C . GLY A 1 90 ? -3.003 -1.788 -9.876 1.00 96.31 90 GLY A C 1
ATOM 715 O O . GLY A 1 90 ? -1.931 -2.381 -9.768 1.00 96.31 90 GLY A O 1
ATOM 716 N N . GLU A 1 91 ? -3.172 -0.733 -10.658 1.00 97.25 91 GLU A N 1
ATOM 717 C CA . GLU A 1 91 ? -2.085 -0.057 -11.359 1.00 97.25 91 GLU A CA 1
ATOM 718 C C . GLU A 1 91 ? -1.792 1.278 -10.670 1.00 97.25 91 GLU A C 1
ATOM 720 O O . GLU A 1 91 ? -2.711 1.999 -10.279 1.00 97.25 91 GLU A O 1
ATOM 725 N N . ILE A 1 92 ? -0.509 1.585 -10.501 1.00 97.81 92 ILE A N 1
ATOM 726 C CA . ILE A 1 92 ? -0.010 2.856 -9.985 1.00 97.81 92 ILE A CA 1
ATOM 727 C C . ILE A 1 92 ? 0.744 3.543 -11.115 1.00 97.81 92 ILE A C 1
ATOM 729 O O . ILE A 1 92 ? 1.720 3.000 -11.639 1.00 97.81 92 ILE A O 1
ATOM 733 N N . GLU A 1 93 ? 0.300 4.747 -11.468 1.00 97.38 93 GLU A N 1
ATOM 734 C CA . GLU A 1 93 ? 1.068 5.654 -12.315 1.00 97.38 93 GLU A CA 1
ATOM 735 C C . GLU A 1 93 ? 2.198 6.288 -11.500 1.00 97.38 93 GLU A C 1
ATOM 737 O O . GLU A 1 93 ? 2.011 6.720 -10.359 1.00 97.38 93 GLU A O 1
ATOM 742 N N . LEU A 1 94 ? 3.380 6.339 -12.104 1.00 96.31 94 LEU A N 1
ATOM 743 C CA . LEU A 1 94 ? 4.596 6.847 -11.493 1.00 96.31 94 LEU A CA 1
ATOM 744 C C . LEU A 1 94 ? 4.918 8.245 -12.020 1.00 96.31 94 LEU A C 1
ATOM 746 O O . LEU A 1 94 ? 4.935 8.504 -13.226 1.00 96.31 94 LEU A O 1
ATOM 750 N N . ALA A 1 95 ? 5.222 9.150 -11.097 1.00 95.50 95 ALA A N 1
ATOM 751 C CA . ALA A 1 95 ? 5.797 10.441 -11.414 1.00 95.50 95 ALA A CA 1
ATOM 752 C C . ALA A 1 95 ? 7.251 10.292 -11.895 1.00 95.50 95 ALA A C 1
ATOM 754 O O . ALA A 1 95 ? 7.907 9.267 -11.714 1.00 95.50 95 ALA A O 1
ATOM 755 N N . ALA A 1 96 ? 7.787 11.360 -12.491 1.00 91.81 96 ALA A N 1
ATOM 756 C CA . ALA A 1 96 ? 9.152 11.373 -13.023 1.00 91.81 96 ALA A CA 1
ATOM 757 C C . ALA A 1 96 ? 10.245 11.153 -11.956 1.00 91.81 96 ALA A C 1
ATOM 759 O O . ALA A 1 96 ? 11.378 10.827 -12.305 1.00 91.81 96 ALA A O 1
ATOM 760 N N . ASP A 1 97 ? 9.921 11.345 -10.676 1.00 92.06 97 ASP A N 1
ATOM 761 C CA . ASP A 1 97 ? 10.803 11.074 -9.537 1.00 92.06 97 ASP A CA 1
ATOM 762 C C . ASP A 1 97 ? 10.717 9.625 -9.023 1.00 92.06 97 ASP A C 1
ATOM 764 O O . ASP A 1 97 ? 11.400 9.282 -8.061 1.00 92.06 97 ASP A O 1
ATOM 768 N N . GLY A 1 98 ? 9.910 8.771 -9.662 1.00 92.88 98 GLY A N 1
ATOM 769 C CA . GLY A 1 98 ? 9.736 7.369 -9.288 1.00 92.88 98 GLY A CA 1
ATOM 770 C C . GLY A 1 98 ? 8.692 7.118 -8.211 1.00 92.88 98 GLY A C 1
ATOM 771 O O . GLY A 1 98 ? 8.558 5.973 -7.781 1.00 92.88 98 GLY A O 1
ATOM 772 N N . THR A 1 99 ? 7.952 8.137 -7.773 1.00 95.50 99 THR A N 1
ATOM 773 C CA . THR A 1 99 ? 6.915 7.983 -6.747 1.00 95.50 99 THR A CA 1
ATOM 774 C C . THR A 1 99 ? 5.530 7.762 -7.348 1.00 95.50 99 THR A C 1
ATOM 776 O O . THR A 1 99 ? 5.205 8.290 -8.410 1.00 95.50 99 THR A O 1
ATOM 779 N N . GLY A 1 100 ? 4.696 6.985 -6.661 1.00 96.81 100 GLY A N 1
ATOM 780 C CA . GLY A 1 100 ? 3.289 6.815 -7.014 1.00 96.81 100 GLY A CA 1
ATOM 781 C C . GLY A 1 100 ? 2.476 6.267 -5.850 1.00 96.81 100 GLY A C 1
ATOM 782 O O . GLY A 1 100 ? 3.024 5.699 -4.901 1.00 96.81 100 GLY A O 1
ATOM 783 N N . GLU A 1 101 ? 1.162 6.460 -5.912 1.00 97.62 101 GLU A N 1
ATOM 784 C CA . GLU A 1 101 ? 0.242 6.083 -4.842 1.00 97.62 101 GLU A CA 1
ATOM 785 C C . GLU A 1 101 ? -1.025 5.431 -5.412 1.00 97.62 101 GLU A C 1
ATOM 787 O O . GLU A 1 101 ? -1.533 5.853 -6.450 1.00 97.62 101 GLU A O 1
ATOM 792 N N . ALA A 1 102 ? -1.557 4.430 -4.709 1.00 96.69 102 ALA A N 1
ATOM 793 C CA . ALA A 1 102 ? -2.888 3.878 -4.950 1.00 96.69 102 ALA A CA 1
ATOM 794 C C . ALA A 1 102 ? -3.734 3.936 -3.682 1.00 96.69 102 ALA A C 1
ATOM 796 O O . ALA A 1 102 ? -3.250 3.658 -2.583 1.00 96.69 102 ALA A O 1
ATOM 797 N N . ILE A 1 103 ? -5.019 4.239 -3.862 1.00 95.81 103 ILE A N 1
ATOM 798 C CA . ILE A 1 103 ? -6.031 4.060 -2.823 1.00 95.81 103 ILE A CA 1
ATOM 799 C C . ILE A 1 103 ? -6.406 2.581 -2.788 1.00 95.81 103 ILE A C 1
ATOM 801 O O . ILE A 1 103 ? -6.723 1.989 -3.821 1.00 95.81 103 ILE A O 1
ATOM 805 N N . ILE A 1 104 ? -6.362 1.999 -1.597 1.00 94.75 104 ILE A N 1
ATOM 806 C CA . ILE A 1 104 ? -6.683 0.597 -1.364 1.00 94.75 104 ILE A CA 1
ATOM 807 C C . ILE A 1 104 ? -8.144 0.464 -0.944 1.00 94.75 104 ILE A C 1
ATOM 809 O O . ILE A 1 104 ? -8.675 1.284 -0.195 1.00 94.75 104 ILE A O 1
ATOM 813 N N . ASP A 1 105 ? -8.793 -0.586 -1.444 1.00 91.94 105 ASP A N 1
ATOM 814 C CA . ASP A 1 105 ? -10.137 -0.950 -1.018 1.00 91.94 105 ASP A CA 1
ATOM 815 C C . ASP A 1 105 ? -10.128 -1.378 0.454 1.00 91.94 105 ASP A C 1
ATOM 817 O O . ASP A 1 105 ? -9.495 -2.365 0.834 1.00 91.94 105 ASP A O 1
ATOM 821 N N . ARG A 1 106 ? -10.818 -0.596 1.283 1.00 90.12 106 ARG A N 1
ATOM 822 C CA . ARG A 1 106 ? -10.784 -0.743 2.737 1.00 90.12 106 ARG A CA 1
ATOM 823 C C . ARG A 1 106 ? -11.382 -2.060 3.211 1.00 90.12 106 ARG A C 1
ATOM 825 O O . ARG A 1 106 ? -10.834 -2.663 4.124 1.00 90.12 106 ARG A O 1
ATOM 832 N N . GLU A 1 107 ? -12.497 -2.491 2.625 1.00 90.69 107 GLU A N 1
ATOM 833 C CA . GLU A 1 107 ? -13.195 -3.711 3.047 1.00 90.69 107 GLU A CA 1
ATOM 834 C C . GLU A 1 107 ? -12.284 -4.930 2.875 1.00 90.69 107 GLU A C 1
ATOM 836 O O . GLU A 1 107 ? -11.995 -5.627 3.844 1.00 90.69 107 GLU A O 1
ATOM 841 N N . GLN A 1 108 ? -11.703 -5.095 1.684 1.00 91.25 108 GLN A N 1
ATOM 842 C CA . GLN A 1 108 ? -10.762 -6.185 1.426 1.00 91.25 108 GLN A CA 1
ATOM 843 C C . GLN A 1 108 ? -9.484 -6.088 2.262 1.00 91.25 108 GLN A C 1
ATOM 845 O O . GLN A 1 108 ? -8.915 -7.115 2.639 1.00 91.25 108 GLN A O 1
ATOM 850 N N . LEU A 1 109 ? -8.994 -4.871 2.525 1.00 92.19 109 LEU A N 1
ATOM 851 C CA . LEU A 1 109 ? -7.808 -4.692 3.354 1.00 92.19 109 LEU A CA 1
ATOM 852 C C . LEU A 1 109 ? -8.077 -5.123 4.797 1.00 92.19 109 LEU A C 1
ATOM 854 O O . LEU A 1 109 ? -7.253 -5.832 5.367 1.00 92.19 109 LEU A O 1
ATOM 858 N N . LEU A 1 110 ? -9.213 -4.731 5.376 1.00 91.00 110 LEU A N 1
ATOM 859 C CA . LEU A 1 110 ? -9.587 -5.127 6.735 1.00 91.00 110 LEU A CA 1
ATOM 860 C C . LEU A 1 110 ? -9.771 -6.646 6.849 1.00 91.00 110 LEU A C 1
ATOM 862 O O . LEU A 1 110 ? -9.210 -7.236 7.767 1.00 91.00 110 LEU A O 1
ATOM 866 N N . ASP A 1 111 ? -10.425 -7.283 5.873 1.00 91.62 111 ASP A N 1
ATOM 867 C CA . ASP A 1 111 ? -10.571 -8.746 5.832 1.00 91.62 111 ASP A CA 1
ATOM 868 C C . ASP A 1 111 ? -9.213 -9.464 5.854 1.00 91.62 111 ASP A C 1
ATOM 870 O O . ASP A 1 111 ? -9.037 -10.487 6.519 1.00 91.62 111 ASP A O 1
ATOM 874 N N . PHE A 1 112 ? -8.222 -8.931 5.132 1.00 92.12 112 PHE A N 1
ATOM 875 C CA . PHE A 1 112 ? -6.862 -9.458 5.183 1.00 92.12 112 PHE A CA 1
ATOM 876 C C . PHE A 1 112 ? -6.198 -9.190 6.537 1.00 92.12 112 PHE A C 1
ATOM 878 O O . PHE A 1 112 ? -5.549 -10.080 7.092 1.00 92.12 112 PHE A O 1
ATOM 885 N N . LEU A 1 113 ? -6.341 -7.978 7.074 1.00 90.31 113 LEU A N 1
ATOM 886 C CA . LEU A 1 113 ? -5.738 -7.595 8.346 1.00 90.31 113 LEU A CA 1
ATOM 887 C C . LEU A 1 113 ? -6.252 -8.460 9.504 1.00 90.31 113 LEU A C 1
ATOM 889 O O . LEU A 1 113 ? -5.443 -8.863 10.335 1.00 90.31 113 LEU A O 1
ATOM 893 N N . ASP A 1 114 ? -7.520 -8.867 9.501 1.00 89.94 114 ASP A N 1
ATOM 894 C CA . ASP A 1 114 ? -8.087 -9.801 10.488 1.00 89.94 114 ASP A CA 1
ATOM 895 C C . ASP A 1 114 ? -7.364 -11.162 10.526 1.00 89.94 114 ASP A C 1
ATOM 897 O O . ASP A 1 114 ? -7.425 -11.886 11.520 1.00 89.94 114 ASP A O 1
ATOM 901 N N . THR A 1 115 ? -6.628 -11.523 9.468 1.00 90.50 115 THR A N 1
ATOM 902 C CA . THR A 1 115 ? -5.813 -12.749 9.444 1.00 90.50 115 THR A CA 1
ATOM 903 C C . THR A 1 115 ? -4.446 -12.590 10.114 1.00 90.50 115 THR A C 1
ATOM 905 O O . THR A 1 115 ? -3.829 -13.591 10.486 1.00 90.50 115 THR A O 1
ATOM 908 N N . ILE A 1 116 ? -3.961 -11.354 10.275 1.00 89.94 116 ILE A N 1
ATOM 909 C CA . ILE A 1 116 ? -2.635 -11.047 10.837 1.00 89.94 116 ILE A CA 1
ATOM 910 C C . ILE A 1 116 ? -2.690 -10.234 12.138 1.00 89.94 116 ILE A C 1
ATOM 912 O O . ILE A 1 116 ? -1.657 -10.094 12.803 1.00 89.94 116 ILE A O 1
ATOM 916 N N . ILE A 1 117 ? -3.863 -9.718 12.513 1.00 87.94 117 ILE A N 1
ATOM 917 C CA . ILE A 1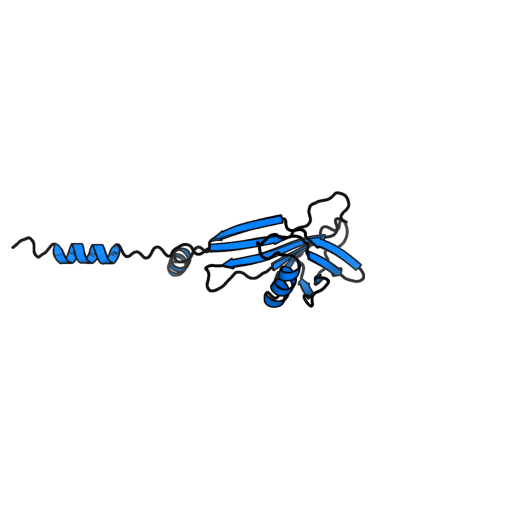 117 ? -4.134 -9.001 13.761 1.00 87.94 117 ILE A CA 1
ATOM 918 C C . ILE A 1 117 ? -4.912 -9.927 14.704 1.00 87.94 117 ILE A C 1
ATOM 920 O O . ILE A 1 117 ? -5.955 -10.465 14.350 1.00 87.94 117 ILE A O 1
ATOM 924 N N . LEU A 1 118 ? -4.395 -10.130 15.915 1.00 87.44 118 LEU A N 1
ATOM 925 C CA . LEU A 1 118 ? -5.074 -10.909 16.954 1.00 87.44 118 LEU A CA 1
ATOM 926 C C . LEU A 1 118 ? -6.221 -10.113 17.597 1.00 87.44 118 LEU A C 1
ATOM 928 O O . LEU A 1 118 ? -6.260 -8.889 17.523 1.00 87.44 118 LEU A O 1
ATOM 932 N N . GLU A 1 119 ? -7.109 -10.799 18.323 1.00 83.88 119 GLU A N 1
ATOM 933 C CA . GLU A 1 119 ? -8.236 -10.170 19.041 1.00 83.88 119 GLU A CA 1
ATOM 934 C C . GLU A 1 119 ? -7.808 -9.073 20.038 1.00 83.88 119 GLU A C 1
ATOM 936 O O . GLU A 1 119 ? -8.589 -8.173 20.341 1.00 83.88 119 GLU A O 1
ATOM 941 N N . ASP A 1 120 ? -6.576 -9.134 20.554 1.00 83.12 120 ASP A N 1
ATOM 942 C CA . ASP A 1 120 ? -6.012 -8.127 21.461 1.00 83.12 120 ASP A CA 1
ATOM 943 C C . ASP A 1 120 ? -5.357 -6.932 20.737 1.00 83.12 120 ASP A C 1
ATOM 945 O O . ASP A 1 120 ? -4.802 -6.045 21.388 1.00 83.12 120 ASP A O 1
ATOM 949 N N . GLY A 1 121 ? -5.433 -6.895 19.402 1.00 79.44 121 GLY A N 1
ATOM 950 C CA . GLY A 1 121 ? -4.838 -5.869 18.545 1.00 79.44 121 GLY A CA 1
ATOM 951 C C . GLY A 1 121 ? -3.366 -6.114 18.200 1.00 79.44 121 GLY A C 1
ATOM 952 O O . GLY A 1 121 ? -2.755 -5.294 17.513 1.00 79.44 121 GLY A O 1
ATOM 953 N N . THR A 1 122 ? -2.768 -7.222 18.650 1.00 83.38 122 THR A N 1
ATOM 954 C CA . THR A 1 122 ? -1.374 -7.548 18.330 1.00 83.38 122 THR A CA 1
ATOM 955 C C . THR A 1 122 ? -1.232 -7.918 16.858 1.00 83.38 122 THR A C 1
ATOM 957 O O . THR A 1 122 ? -1.825 -8.888 16.387 1.00 83.38 122 THR A O 1
ATOM 960 N N . ILE A 1 123 ? -0.379 -7.190 16.138 1.00 85.88 123 ILE A N 1
ATOM 961 C CA . ILE A 1 123 ? -0.045 -7.487 14.743 1.00 85.88 123 ILE A CA 1
ATOM 962 C C . ILE A 1 123 ? 1.076 -8.531 14.719 1.00 85.88 123 ILE A C 1
ATOM 964 O O . ILE A 1 123 ? 2.173 -8.294 15.224 1.00 85.88 123 ILE A O 1
ATOM 968 N N . THR A 1 124 ? 0.797 -9.697 14.141 1.00 85.94 124 THR A N 1
ATOM 969 C CA . THR A 1 124 ? 1.696 -10.869 14.146 1.00 85.94 124 THR A CA 1
ATOM 970 C C . THR A 1 124 ? 2.259 -11.220 12.772 1.00 85.94 124 THR A C 1
ATOM 972 O O . THR A 1 124 ? 3.169 -12.042 12.673 1.00 85.94 124 THR A O 1
ATOM 975 N N . GLY A 1 125 ? 1.732 -10.595 11.719 1.00 85.69 125 GLY A N 1
ATOM 976 C CA . GLY A 1 125 ? 2.112 -10.862 10.339 1.00 85.69 125 GLY A CA 1
ATOM 977 C C . GLY A 1 125 ? 2.720 -9.666 9.614 1.00 85.69 125 GLY A C 1
ATOM 978 O O . GLY A 1 125 ? 3.126 -8.658 10.192 1.00 85.69 125 GLY A O 1
ATOM 979 N N . SER A 1 126 ? 2.780 -9.816 8.298 1.00 89.75 126 SER A N 1
ATOM 980 C CA . SER A 1 126 ? 3.294 -8.832 7.350 1.00 89.75 126 SER A CA 1
ATOM 981 C C . SER A 1 126 ? 2.455 -8.892 6.082 1.00 89.75 126 SER A C 1
ATOM 983 O O . SER A 1 126 ? 1.766 -9.887 5.853 1.00 89.75 126 SER A O 1
ATOM 985 N N . ILE A 1 127 ? 2.512 -7.847 5.265 1.00 91.44 127 ILE A N 1
ATOM 986 C CA . ILE A 1 127 ? 1.793 -7.797 3.992 1.00 91.44 127 ILE A CA 1
ATOM 987 C C . ILE A 1 127 ? 2.733 -8.273 2.879 1.00 91.44 127 ILE A C 1
ATOM 989 O O . ILE A 1 127 ? 3.736 -7.601 2.622 1.00 91.44 127 ILE A O 1
ATOM 993 N N . PRO A 1 128 ? 2.436 -9.398 2.212 1.00 93.19 128 PRO A N 1
ATOM 994 C CA . PRO A 1 128 ? 3.165 -9.832 1.028 1.00 93.19 128 PRO A CA 1
ATOM 995 C C . PRO A 1 128 ? 2.675 -9.058 -0.205 1.00 93.19 128 PRO A C 1
ATOM 997 O O . PRO A 1 128 ? 1.519 -9.174 -0.611 1.00 93.19 128 PRO A O 1
ATOM 1000 N N . LEU A 1 129 ? 3.549 -8.264 -0.810 1.00 94.12 129 LEU A N 1
ATOM 1001 C CA . LEU A 1 129 ? 3.263 -7.401 -1.950 1.00 94.12 129 LEU A CA 1
ATOM 1002 C C . LEU A 1 129 ? 4.066 -7.858 -3.170 1.00 94.12 129 LEU A C 1
ATOM 1004 O O . LEU A 1 129 ? 5.281 -7.986 -3.102 1.00 94.12 129 LEU A O 1
ATOM 1008 N N . VAL A 1 130 ? 3.404 -8.047 -4.304 1.00 94.81 130 VAL A N 1
ATOM 1009 C CA . VAL A 1 130 ? 4.048 -8.329 -5.593 1.00 94.81 130 VAL A CA 1
ATOM 1010 C C . VAL A 1 130 ? 3.908 -7.106 -6.484 1.00 94.81 130 VAL A C 1
ATOM 1012 O O . VAL A 1 130 ? 2.802 -6.592 -6.660 1.00 94.81 130 VAL A O 1
ATOM 1015 N N . LEU A 1 131 ? 5.019 -6.665 -7.065 1.00 95.56 131 LEU A N 1
ATOM 1016 C CA . LEU A 1 131 ? 5.091 -5.572 -8.026 1.00 95.56 131 LEU A CA 1
ATOM 1017 C C . LEU A 1 131 ? 5.478 -6.116 -9.398 1.00 95.56 131 LEU A C 1
ATOM 1019 O O . LEU A 1 131 ? 6.414 -6.903 -9.497 1.00 95.56 131 LEU A O 1
ATOM 1023 N N . ASN A 1 132 ? 4.793 -5.669 -10.449 1.00 95.12 132 ASN A N 1
ATOM 1024 C CA . ASN A 1 132 ? 5.076 -6.032 -11.837 1.00 95.12 132 ASN A CA 1
ATOM 1025 C C . ASN A 1 132 ? 5.215 -4.770 -12.696 1.00 95.12 132 ASN A C 1
ATOM 1027 O O . ASN A 1 132 ? 4.357 -3.887 -12.642 1.00 95.12 132 ASN A O 1
ATOM 1031 N N . TRP A 1 133 ? 6.271 -4.690 -13.506 1.00 94.06 133 TRP A N 1
ATOM 1032 C CA . TRP A 1 133 ? 6.485 -3.593 -14.454 1.00 94.06 133 TRP A CA 1
ATOM 1033 C C . TRP A 1 133 ? 7.208 -4.105 -15.706 1.00 94.06 133 TRP A C 1
ATOM 1035 O O . TRP A 1 133 ? 8.293 -4.684 -15.638 1.00 94.06 133 TRP A O 1
ATOM 1045 N N . GLY A 1 134 ? 6.599 -3.910 -16.878 1.00 89.69 134 GLY A N 1
ATOM 1046 C CA . GLY A 1 134 ? 7.069 -4.566 -18.102 1.00 89.69 134 GLY A CA 1
ATOM 1047 C C . GLY A 1 134 ? 7.091 -6.091 -17.939 1.00 89.69 134 GLY A C 1
ATOM 1048 O O . GLY A 1 134 ? 6.091 -6.677 -17.538 1.00 89.69 134 GLY A O 1
ATOM 1049 N N . ASP A 1 135 ? 8.240 -6.712 -18.213 1.00 91.00 135 ASP A N 1
ATOM 1050 C CA . ASP A 1 135 ? 8.461 -8.161 -18.057 1.00 91.00 135 ASP A CA 1
ATOM 1051 C C . ASP A 1 135 ? 9.129 -8.533 -16.713 1.00 91.00 135 ASP A C 1
ATOM 1053 O O . ASP A 1 135 ? 9.607 -9.656 -16.538 1.00 91.00 135 ASP A O 1
ATOM 1057 N N . LEU A 1 136 ? 9.227 -7.581 -15.779 1.00 91.75 136 LEU A N 1
ATOM 1058 C CA . LEU A 1 136 ? 9.900 -7.743 -14.490 1.00 91.75 136 LEU A CA 1
ATOM 1059 C C . LEU A 1 136 ? 8.888 -7.858 -13.346 1.00 91.75 136 LEU A C 1
ATOM 1061 O O . LEU A 1 136 ? 7.807 -7.269 -13.395 1.00 91.75 136 LEU A O 1
ATOM 1065 N N . SER A 1 137 ? 9.278 -8.593 -12.304 1.00 92.25 137 SER A N 1
ATOM 1066 C CA . SER A 1 137 ? 8.502 -8.778 -11.079 1.00 92.25 137 SER A CA 1
ATOM 1067 C C . SER A 1 137 ? 9.415 -8.740 -9.857 1.00 92.25 137 SER A C 1
ATOM 1069 O O . SER A 1 137 ? 10.530 -9.261 -9.899 1.00 92.25 137 SER A O 1
ATOM 1071 N N . GLU A 1 138 ? 8.917 -8.182 -8.756 1.00 90.88 138 GLU A N 1
ATOM 1072 C CA . GLU A 1 138 ? 9.594 -8.143 -7.456 1.00 90.88 138 GLU A CA 1
ATOM 1073 C C . GLU A 1 138 ? 8.592 -8.398 -6.333 1.00 90.88 138 GLU A C 1
ATOM 1075 O O . GLU A 1 138 ? 7.464 -7.905 -6.371 1.00 90.88 138 GLU A O 1
ATOM 1080 N N . GLU A 1 139 ? 8.999 -9.187 -5.342 1.00 91.50 139 GLU A N 1
ATOM 1081 C CA . GLU A 1 139 ? 8.195 -9.471 -4.156 1.00 91.50 139 GLU A CA 1
ATOM 1082 C C . GLU A 1 139 ? 8.774 -8.720 -2.957 1.00 91.50 139 GLU A C 1
ATOM 1084 O O . GLU A 1 139 ? 9.969 -8.799 -2.669 1.00 91.50 139 GLU A O 1
ATOM 1089 N N . LEU A 1 140 ? 7.910 -8.000 -2.251 1.00 89.75 140 LEU A N 1
ATOM 1090 C CA . LEU A 1 140 ? 8.215 -7.227 -1.061 1.00 89.75 140 LEU A CA 1
ATOM 1091 C C . LEU A 1 140 ? 7.386 -7.753 0.106 1.00 89.75 140 LEU A C 1
ATOM 1093 O O . LEU A 1 140 ? 6.196 -8.020 -0.028 1.00 89.75 140 LEU A O 1
ATOM 1097 N N . THR A 1 141 ? 7.991 -7.811 1.284 1.00 89.50 141 THR A N 1
ATOM 1098 C CA . THR A 1 141 ? 7.275 -8.119 2.523 1.00 89.50 141 THR A CA 1
ATOM 1099 C C . THR A 1 141 ? 7.246 -6.871 3.392 1.00 89.50 141 THR A C 1
ATOM 1101 O O . THR A 1 141 ? 8.300 -6.346 3.755 1.00 89.50 141 THR A O 1
ATOM 1104 N N . LEU A 1 142 ? 6.049 -6.384 3.726 1.00 88.94 142 LEU A N 1
ATOM 1105 C CA . LEU A 1 142 ? 5.854 -5.182 4.539 1.00 88.94 142 LEU A CA 1
ATOM 1106 C C . LEU A 1 142 ? 5.504 -5.587 5.982 1.00 88.94 142 LEU A C 1
ATOM 1108 O O . LEU A 1 142 ? 4.338 -5.870 6.271 1.00 88.94 142 LEU A O 1
ATOM 1112 N N . PRO A 1 143 ? 6.474 -5.662 6.908 1.00 85.94 143 PRO A N 1
ATOM 1113 C CA . PRO A 1 143 ? 6.180 -5.837 8.322 1.00 85.94 143 PRO A CA 1
ATOM 1114 C C . PRO A 1 143 ? 5.512 -4.587 8.906 1.00 85.94 143 PRO A C 1
ATOM 1116 O O . PRO A 1 143 ? 5.638 -3.473 8.382 1.00 85.94 143 PRO A O 1
ATOM 1119 N N . TYR A 1 144 ? 4.798 -4.779 10.015 1.00 84.06 144 TYR A N 1
ATOM 1120 C CA . TYR A 1 144 ? 4.271 -3.669 10.801 1.00 84.06 144 TYR A CA 1
ATOM 1121 C C . TYR A 1 144 ? 5.417 -2.822 11.358 1.00 84.06 144 TYR A C 1
ATOM 1123 O O . TYR A 1 144 ? 6.372 -3.358 11.925 1.00 84.06 144 TYR A O 1
ATOM 1131 N N . LEU A 1 145 ? 5.305 -1.501 11.207 1.00 82.38 145 LEU A N 1
ATOM 1132 C CA . LEU A 1 145 ? 6.289 -0.554 11.718 1.00 82.38 145 LEU A CA 1
ATOM 1133 C C . LEU A 1 145 ? 5.768 0.205 12.941 1.00 82.38 145 LEU A C 1
ATOM 1135 O O . LEU A 1 145 ? 6.425 0.212 13.980 1.00 82.38 145 LEU A O 1
ATOM 1139 N N . THR A 1 146 ?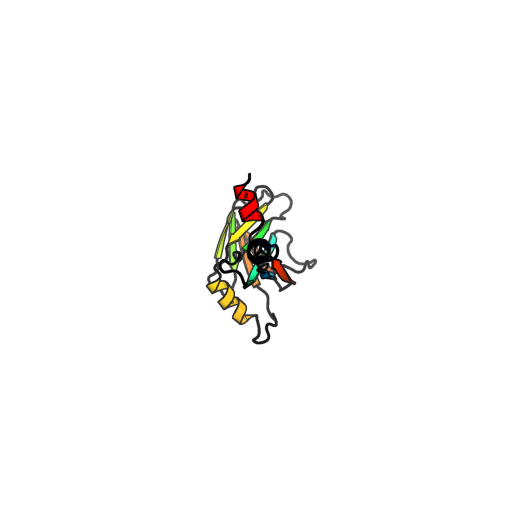 4.640 0.910 12.806 1.00 80.31 146 THR A N 1
ATOM 1140 C CA . THR A 1 146 ? 4.148 1.820 13.853 1.00 80.31 146 THR A CA 1
ATOM 1141 C C . THR A 1 146 ? 2.679 2.211 13.669 1.00 80.31 146 THR A C 1
ATOM 1143 O O . THR A 1 146 ? 2.130 2.084 12.572 1.00 80.31 146 THR A O 1
ATOM 1146 N N . ALA A 1 147 ? 2.083 2.760 14.729 1.00 82.50 147 ALA A N 1
ATOM 1147 C CA . ALA A 1 147 ? 0.793 3.442 14.733 1.00 82.50 147 ALA A CA 1
ATOM 1148 C C . ALA A 1 147 ? 0.981 4.925 15.108 1.00 82.50 147 ALA A C 1
ATOM 1150 O O . ALA A 1 147 ? 1.760 5.266 16.003 1.00 82.50 147 ALA A O 1
ATOM 1151 N N . ILE A 1 148 ? 0.289 5.821 14.406 1.00 82.00 148 ILE A N 1
ATOM 1152 C CA . ILE A 1 148 ? 0.392 7.276 14.538 1.00 82.00 148 ILE A CA 1
ATOM 1153 C C . ILE A 1 148 ? -1.003 7.842 14.793 1.00 82.00 148 ILE A C 1
ATOM 1155 O O . ILE A 1 148 ? -1.935 7.575 14.041 1.00 82.00 148 ILE A O 1
ATOM 1159 N N . LYS A 1 149 ? -1.136 8.671 15.830 1.00 80.31 149 LYS A N 1
ATOM 1160 C CA . LYS A 1 149 ? -2.352 9.446 16.096 1.00 80.31 149 LYS A CA 1
ATOM 1161 C C . LYS A 1 149 ? -2.245 10.815 15.430 1.00 80.31 149 LYS A C 1
ATOM 1163 O O . LYS A 1 149 ? -1.343 11.580 15.775 1.00 80.31 149 LYS A O 1
ATOM 1168 N N . ASP A 1 150 ? -3.163 11.126 14.523 1.00 78.38 150 ASP A N 1
ATOM 1169 C CA . ASP A 1 150 ? -3.186 12.389 13.779 1.00 78.38 150 ASP A CA 1
ATOM 1170 C C . ASP A 1 150 ? -4.550 13.095 13.904 1.00 78.38 150 ASP A C 1
ATOM 1172 O O . ASP A 1 150 ? -5.563 12.470 14.223 1.00 78.38 150 ASP A O 1
ATOM 1176 N N . PHE A 1 151 ? -4.567 14.419 13.736 1.00 75.00 151 PHE A N 1
ATOM 1177 C CA . PHE A 1 151 ? -5.712 15.285 14.034 1.00 75.00 151 PHE A CA 1
ATOM 1178 C C . PHE A 1 151 ? -6.200 16.017 12.786 1.00 75.00 151 PHE A C 1
ATOM 1180 O O . PHE A 1 151 ? -5.426 16.696 12.109 1.00 75.00 151 PHE A O 1
ATOM 1187 N N . GLU A 1 152 ? -7.511 16.013 12.554 1.00 70.19 152 GLU A N 1
ATOM 1188 C CA . GLU A 1 152 ? -8.112 16.942 11.603 1.00 70.19 152 GLU A CA 1
ATOM 1189 C C . GLU A 1 152 ? -8.350 18.289 12.294 1.00 70.19 152 GLU A C 1
ATOM 1191 O O . GLU A 1 152 ? -9.025 18.396 13.323 1.00 70.19 152 GLU A O 1
ATOM 1196 N N . LYS A 1 153 ? -7.803 19.365 11.719 1.00 62.03 153 LYS A N 1
ATOM 1197 C CA . LYS A 1 153 ? -8.093 20.733 12.166 1.00 62.03 153 LYS A CA 1
ATOM 1198 C C . LYS A 1 153 ? -9.488 21.144 11.706 1.00 62.03 153 LYS A C 1
ATOM 1200 O O . LYS A 1 153 ? -9.652 21.884 10.735 1.00 62.03 153 LYS A O 1
ATOM 1205 N N . THR A 1 154 ? -10.517 20.700 12.409 1.00 59.56 154 THR A N 1
ATOM 1206 C CA . THR A 1 154 ? -11.885 21.093 12.084 1.00 59.56 154 THR A CA 1
ATOM 1207 C C . THR A 1 154 ? -12.198 22.490 12.640 1.00 59.56 154 THR A C 1
ATOM 1209 O O . THR A 1 154 ? -11.822 22.878 13.745 1.00 59.56 154 THR A O 1
ATOM 1212 N N . THR A 1 155 ? -12.923 23.279 11.843 1.00 54.09 155 THR A N 1
ATOM 1213 C CA . THR A 1 155 ? -13.490 24.617 12.130 1.00 54.09 155 THR A CA 1
ATOM 1214 C C . THR A 1 155 ? -12.634 25.849 11.795 1.00 54.09 155 THR A C 1
ATOM 1216 O O . THR A 1 155 ? -13.129 26.699 11.057 1.00 54.09 155 THR A O 1
ATOM 1219 N N . LEU A 1 156 ? -11.381 25.985 12.255 1.00 50.59 156 LEU A N 1
ATOM 1220 C CA . LEU A 1 156 ? -10.621 27.240 12.047 1.00 50.59 156 LEU A CA 1
ATOM 1221 C C . LEU A 1 156 ? -10.222 27.462 10.575 1.00 50.59 156 LEU A C 1
ATOM 1223 O O . LEU A 1 156 ? -10.404 28.559 10.054 1.00 50.59 156 LEU A O 1
ATOM 1227 N N . ASP A 1 157 ? -9.768 26.417 9.880 1.00 54.69 157 ASP A N 1
ATOM 1228 C CA . ASP A 1 157 ? -9.364 26.512 8.467 1.00 54.69 157 ASP A CA 1
ATOM 1229 C C . ASP A 1 157 ? -10.566 26.650 7.518 1.00 54.69 157 ASP A C 1
ATOM 1231 O O . ASP A 1 157 ? -10.487 27.364 6.518 1.00 54.69 157 ASP A O 1
ATOM 1235 N N . LYS A 1 158 ? -11.715 26.037 7.852 1.00 52.66 158 LYS A N 1
ATOM 1236 C CA . LYS A 1 158 ? -12.980 26.252 7.121 1.00 52.66 158 LYS A CA 1
ATOM 1237 C C . LYS A 1 158 ? -13.471 27.698 7.274 1.00 52.66 158 LYS A C 1
ATOM 1239 O O . LYS A 1 158 ? -13.960 28.268 6.305 1.00 52.66 158 LYS A O 1
ATOM 1244 N N . PHE A 1 159 ? -13.297 28.304 8.452 1.00 50.31 159 PHE A N 1
ATOM 1245 C CA . PHE A 1 159 ? -13.585 29.725 8.664 1.00 50.31 159 PHE A CA 1
ATOM 1246 C C . PHE A 1 159 ? -12.587 30.628 7.925 1.00 50.31 159 PHE A C 1
ATOM 1248 O O . PHE A 1 159 ? -13.009 31.546 7.236 1.00 50.31 159 PHE A O 1
ATOM 1255 N N . LEU A 1 160 ? -11.279 30.359 7.996 1.00 51.50 160 LEU A N 1
ATOM 1256 C CA . LEU A 1 160 ? -10.252 31.176 7.333 1.00 51.50 160 LEU A CA 1
ATOM 1257 C C . LEU A 1 160 ? -10.365 31.157 5.799 1.00 51.50 160 LEU A C 1
ATOM 1259 O O . LEU A 1 160 ? -10.186 32.202 5.181 1.00 51.50 160 LEU A O 1
ATOM 1263 N N . LYS A 1 161 ? -10.755 30.028 5.189 1.00 50.78 161 LYS A N 1
ATOM 1264 C CA . LYS A 1 161 ? -11.054 29.941 3.745 1.00 50.78 161 LYS A CA 1
ATOM 1265 C C . LYS A 1 161 ? -12.267 30.766 3.298 1.00 50.78 161 LYS A C 1
ATOM 1267 O O . LYS A 1 161 ? -12.383 31.054 2.117 1.00 50.78 161 LYS A O 1
ATOM 1272 N N . LEU A 1 162 ? -13.174 31.134 4.205 1.00 48.59 162 LEU A N 1
ATOM 1273 C CA . LEU A 1 162 ? -14.305 32.021 3.895 1.00 48.59 162 LEU A CA 1
ATOM 1274 C C . LEU A 1 162 ? -13.921 33.511 3.949 1.00 48.59 162 LEU A C 1
ATOM 1276 O O . LEU A 1 162 ? -14.695 34.349 3.491 1.00 48.59 162 LEU A O 1
ATOM 1280 N N . PHE A 1 163 ? -12.751 33.841 4.508 1.00 49.16 163 PHE A N 1
ATOM 1281 C CA . PHE A 1 163 ? -12.240 35.211 4.640 1.00 49.16 163 PHE A CA 1
ATOM 1282 C C . PHE A 1 163 ? -11.006 35.505 3.764 1.00 49.16 163 PHE A C 1
ATOM 1284 O O . PHE A 1 163 ? -10.468 36.610 3.858 1.00 49.16 163 PHE A O 1
ATOM 1291 N N . SER A 1 164 ? -10.568 34.559 2.921 1.00 42.88 164 SER A N 1
ATOM 1292 C CA . SER A 1 164 ? -9.579 34.772 1.846 1.00 42.88 164 SER A CA 1
ATOM 1293 C C . SER A 1 164 ? -10.259 34.827 0.486 1.00 42.88 164 SER A C 1
ATOM 1295 O O . SER A 1 164 ? -9.923 35.731 -0.304 1.00 42.88 164 SER A O 1
#

Foldseek 3Di:
DPVVVCVVVVVVVVVVVPPCPPPWWKWKKWKWWDDDDVPADQQKTKMWIDTPGTPDPDDDFTKIKMAGPDPPDQQFQKKWKDFPPFPWIDIWGADRRRITMDGTDPVRVVVVQPVQADPVRDGRAWTWMWIDGDPDIDIDTTGTDDMDMDTDPPDPVVVVVVVD